Protein AF-A0A972IWR4-F1 (afdb_monomer_lite)

Foldseek 3Di:
DVVVVVVVVVVVVVVVVVVVVVVDPCVLLVQLVCLQVVLVVVLVVLVVVVVVCVVPVPVVVVVVCVVVDPDDPSVDDCVPDVVCVVQPPVNVVVVVVVVSVVSNVVSVVSNVSSVVSNVVVVVVVVVD

pLDDT: mean 87.99, std 7.75, range [53.75, 97.94]

Sequence (128 aa):
KGKILRDISLVSLIVMTLFLIGEDQHWKRSISGTLLYTSVINMLFLFILLLLVKINSDGCFTHFHAIFFDNDLWKLNPDADILVQMLPESFFYNTAARIAFYFAIFLTVLGLLGLSGLCFLNRTQNQT

Structure (mmCIF, N/CA/C/O backbone):
data_AF-A0A972IWR4-F1
#
_entry.id   AF-A0A972IWR4-F1
#
loop_
_atom_site.group_PDB
_atom_site.id
_atom_site.type_symbol
_atom_site.label_atom_id
_atom_site.label_alt_id
_atom_site.label_comp_id
_atom_site.label_asym_id
_atom_site.label_entity_id
_atom_site.label_seq_id
_atom_site.pdbx_PDB_ins_code
_atom_site.Cartn_x
_atom_site.Cartn_y
_atom_site.Cartn_z
_atom_site.occupancy
_atom_site.B_iso_or_equiv
_atom_site.auth_seq_id
_atom_site.auth_comp_id
_atom_site.auth_asym_id
_atom_site.auth_atom_id
_atom_site.pdbx_PDB_model_num
ATOM 1 N N . LYS A 1 1 ? -14.936 -30.268 -2.434 1.00 61.84 1 LYS A N 1
ATOM 2 C CA . LYS A 1 1 ? -14.161 -30.286 -1.165 1.00 61.84 1 LYS A CA 1
ATOM 3 C C . LYS A 1 1 ? -13.663 -28.892 -0.745 1.00 61.84 1 LYS A C 1
ATOM 5 O O . LYS A 1 1 ? -13.802 -28.575 0.423 1.00 61.84 1 LYS A O 1
ATOM 10 N N . GLY A 1 2 ? -13.208 -28.021 -1.661 1.00 77.81 2 GLY A N 1
ATOM 11 C CA . GLY A 1 2 ? -12.752 -26.658 -1.307 1.00 77.81 2 GLY A CA 1
ATOM 12 C C . GLY A 1 2 ? -13.806 -25.715 -0.697 1.00 77.81 2 GLY A C 1
ATOM 13 O O . GLY A 1 2 ? -13.480 -24.969 0.216 1.00 77.81 2 GLY A O 1
ATOM 14 N N . LYS A 1 3 ? -15.079 -25.783 -1.128 1.00 82.06 3 LYS A N 1
ATOM 15 C CA . LYS A 1 3 ? -16.157 -24.933 -0.573 1.00 82.06 3 LYS A CA 1
ATOM 16 C C . LYS A 1 3 ? -16.375 -25.163 0.929 1.00 82.06 3 LYS A C 1
ATOM 18 O O . LYS A 1 3 ? -16.426 -24.208 1.681 1.00 82.06 3 LYS A O 1
ATOM 23 N N . ILE A 1 4 ? -16.381 -26.424 1.363 1.00 87.88 4 ILE A N 1
ATOM 24 C CA . ILE A 1 4 ? -16.561 -26.800 2.774 1.00 87.88 4 ILE A CA 1
ATOM 25 C C . ILE A 1 4 ? -15.383 -26.303 3.626 1.00 87.88 4 ILE A C 1
ATOM 27 O O . ILE A 1 4 ? -15.596 -25.771 4.708 1.00 87.88 4 ILE A O 1
ATOM 31 N N . LEU A 1 5 ? -14.146 -26.421 3.124 1.00 86.31 5 LEU A N 1
ATOM 32 C CA . LEU A 1 5 ? -12.955 -25.946 3.837 1.00 86.31 5 LEU A CA 1
ATOM 33 C C . LEU A 1 5 ? -12.962 -24.417 4.004 1.00 86.31 5 LEU A C 1
ATOM 35 O O . LEU A 1 5 ? -12.669 -23.907 5.083 1.00 86.31 5 LEU A O 1
ATOM 39 N N . ARG A 1 6 ? -13.354 -23.695 2.945 1.00 86.12 6 ARG A N 1
ATOM 40 C CA . ARG A 1 6 ? -13.554 -22.242 2.981 1.00 86.12 6 ARG A CA 1
ATOM 41 C C . ARG A 1 6 ? -14.614 -21.868 4.011 1.00 86.12 6 ARG A C 1
ATOM 43 O O . ARG A 1 6 ? -14.360 -21.013 4.852 1.00 86.12 6 ARG A O 1
ATOM 50 N N . ASP A 1 7 ? -15.772 -22.513 3.966 1.00 89.88 7 ASP A N 1
ATOM 51 C CA . ASP A 1 7 ? -16.892 -22.150 4.829 1.00 89.88 7 ASP A CA 1
ATOM 52 C C . ASP A 1 7 ? -16.560 -22.414 6.316 1.00 89.88 7 ASP A C 1
ATOM 54 O O . ASP A 1 7 ? -16.829 -21.558 7.156 1.00 89.88 7 ASP A O 1
ATOM 58 N N . ILE A 1 8 ? -15.850 -23.506 6.643 1.00 92.81 8 ILE A N 1
ATOM 59 C CA . ILE A 1 8 ? -15.340 -23.773 8.006 1.00 92.81 8 ILE A CA 1
ATOM 60 C C . ILE A 1 8 ? -14.331 -22.703 8.448 1.00 92.81 8 ILE A C 1
ATOM 62 O O . ILE A 1 8 ? -14.410 -22.213 9.575 1.00 92.81 8 ILE A O 1
ATOM 66 N N . SER A 1 9 ? -13.402 -22.312 7.568 1.00 89.25 9 SER A N 1
ATOM 67 C CA . SER A 1 9 ? -12.409 -21.275 7.886 1.00 89.25 9 SER A CA 1
ATOM 68 C C . SER A 1 9 ? -13.058 -19.917 8.182 1.00 89.25 9 SER A C 1
ATOM 70 O O . SER A 1 9 ? -12.656 -19.236 9.123 1.00 89.25 9 SER A O 1
ATOM 72 N N . LEU A 1 10 ? -14.116 -19.559 7.444 1.00 92.31 10 LEU A N 1
ATOM 73 C CA . LEU A 1 10 ? -14.868 -18.322 7.657 1.00 92.31 10 LEU A CA 1
ATOM 74 C C . LEU A 1 10 ? -15.607 -18.342 8.995 1.00 92.31 10 LEU A C 1
ATOM 76 O O . LEU A 1 10 ? -15.523 -17.377 9.750 1.00 92.31 10 LEU A O 1
ATOM 80 N N . VAL A 1 11 ? -16.282 -19.450 9.317 1.00 93.75 11 VAL A N 1
ATOM 81 C CA . VAL A 1 11 ? -16.975 -19.608 10.605 1.00 93.75 11 VAL A CA 1
ATOM 82 C C . VAL A 1 11 ? -15.982 -19.524 11.763 1.00 93.75 11 VAL A C 1
ATOM 84 O O . VAL A 1 11 ? -16.214 -18.773 12.708 1.00 93.75 11 VAL A O 1
ATOM 87 N N . SER A 1 12 ? -14.846 -20.221 11.670 1.00 91.88 12 SER A N 1
ATOM 88 C CA . SER A 1 12 ? -13.798 -20.164 12.694 1.00 91.88 12 SER A CA 1
ATOM 89 C C . SER A 1 12 ? -13.262 -18.743 12.894 1.00 91.88 12 SER A C 1
ATOM 91 O O . SER A 1 12 ? -13.058 -18.324 14.032 1.00 91.88 12 SER A O 1
ATOM 93 N N . LEU A 1 13 ? -13.048 -17.988 11.812 1.00 91.00 13 LEU A N 1
ATOM 94 C CA . LEU A 1 13 ? -12.535 -16.618 11.879 1.00 91.00 13 LEU A CA 1
ATOM 95 C C . LEU A 1 13 ? -13.549 -15.661 12.521 1.00 91.00 13 LEU A C 1
ATOM 97 O O . LEU A 1 13 ? -13.173 -14.841 13.360 1.00 91.00 13 LEU A O 1
ATOM 101 N N . ILE A 1 14 ? -14.836 -15.799 12.187 1.00 92.56 14 ILE A N 1
ATOM 102 C CA . ILE A 1 14 ? -15.916 -15.002 12.787 1.00 92.56 14 ILE A CA 1
ATOM 103 C C . ILE A 1 14 ? -16.020 -15.281 14.289 1.00 92.56 14 ILE A C 1
ATOM 105 O O . ILE A 1 14 ? -16.063 -14.337 15.075 1.00 92.56 14 ILE A O 1
ATOM 109 N N . VAL A 1 15 ? -16.011 -16.555 14.698 1.00 93.50 15 VAL A N 1
ATOM 110 C CA . VAL A 1 15 ? -16.100 -16.944 16.116 1.00 93.50 15 VAL A CA 1
ATOM 111 C C . VAL A 1 15 ? -14.925 -16.381 16.915 1.00 93.50 15 VAL A C 1
ATOM 113 O O . VAL A 1 15 ? -15.142 -15.783 17.965 1.00 93.50 15 VAL A O 1
ATOM 116 N N . MET A 1 16 ? -13.698 -16.495 16.397 1.00 87.00 16 MET A N 1
ATOM 117 C CA . MET A 1 16 ? -12.508 -15.937 17.053 1.00 87.00 16 MET A CA 1
ATOM 118 C C . MET A 1 16 ? -12.573 -14.415 17.163 1.00 87.00 16 MET A C 1
ATOM 120 O O . MET A 1 16 ? -12.254 -13.854 18.208 1.00 87.00 16 MET A O 1
ATOM 124 N N . THR A 1 17 ? -13.042 -13.741 16.112 1.00 85.19 17 THR A N 1
ATOM 125 C CA . THR A 1 17 ? -13.197 -12.284 16.134 1.00 85.19 17 THR A CA 1
ATOM 126 C C . THR A 1 17 ? -14.216 -11.870 17.196 1.00 85.19 17 THR A C 1
ATOM 128 O O . THR A 1 17 ? -13.914 -11.012 18.014 1.00 85.19 17 THR A O 1
ATOM 131 N N . LEU A 1 18 ? -15.391 -12.507 17.248 1.00 88.56 18 LEU A N 1
ATOM 132 C CA . LEU A 1 18 ? -16.429 -12.209 18.245 1.00 88.56 18 LEU A CA 1
ATOM 133 C C . LEU A 1 18 ? -15.984 -12.504 19.684 1.00 88.56 18 LEU A C 1
ATOM 135 O O . LEU A 1 18 ? -16.346 -11.759 20.591 1.00 88.56 18 LEU A O 1
ATOM 139 N N . PHE A 1 19 ? -15.187 -13.554 19.892 1.00 90.56 19 PHE A N 1
ATOM 140 C CA . PHE A 1 19 ? -14.624 -13.875 21.203 1.00 90.56 19 PHE A CA 1
ATOM 141 C C . PHE A 1 19 ? -13.699 -12.757 21.710 1.00 90.56 19 PHE A C 1
ATOM 143 O O . PHE A 1 19 ? -13.904 -12.250 22.810 1.00 90.56 19 PHE A O 1
ATOM 150 N N . LEU A 1 20 ? -12.767 -12.286 20.870 1.00 84.94 20 LEU A N 1
ATOM 151 C CA . LEU A 1 20 ? -11.854 -11.183 21.211 1.00 84.94 20 LEU A CA 1
ATOM 152 C C . LEU A 1 20 ? -12.595 -9.867 21.504 1.00 84.94 20 LEU A C 1
ATOM 154 O O . LEU A 1 20 ? -12.173 -9.087 22.353 1.00 84.94 20 LEU A O 1
ATOM 158 N N . ILE A 1 21 ? -13.720 -9.635 20.823 1.00 84.56 21 ILE A N 1
ATOM 159 C CA . ILE A 1 21 ? -14.597 -8.476 21.048 1.00 84.56 21 ILE A CA 1
ATOM 160 C C . ILE A 1 21 ? -15.255 -8.523 22.425 1.00 84.56 21 ILE A C 1
ATOM 162 O O . ILE A 1 21 ? -15.418 -7.486 23.065 1.00 84.56 21 ILE A O 1
ATOM 166 N N . GLY A 1 22 ? -15.688 -9.714 22.842 1.00 81.12 22 GLY A N 1
ATOM 167 C CA . GLY A 1 22 ? -16.378 -9.918 24.112 1.00 81.12 22 GLY A CA 1
ATOM 168 C C . GLY A 1 22 ? -15.454 -9.826 25.324 1.00 81.12 22 GLY A C 1
ATOM 169 O O . GLY A 1 22 ? -15.915 -9.453 26.399 1.00 81.12 22 GLY A O 1
ATOM 170 N N . GLU A 1 23 ? -14.171 -10.148 25.154 1.00 80.06 23 GLU A N 1
ATOM 171 C CA . GLU A 1 23 ? -13.181 -10.150 26.235 1.00 80.06 23 GLU A CA 1
ATOM 172 C C . GLU A 1 23 ? -12.589 -8.755 26.506 1.00 80.06 23 GLU A C 1
ATOM 174 O O . GLU A 1 23 ? -12.320 -8.409 27.656 1.00 80.06 23 GLU A O 1
ATOM 179 N N . ASP A 1 24 ? -12.427 -7.919 25.475 1.00 76.12 24 ASP A N 1
ATOM 180 C CA . ASP A 1 24 ? -11.732 -6.636 25.603 1.00 76.12 24 ASP A CA 1
ATOM 181 C C . ASP A 1 24 ? -12.694 -5.435 25.714 1.00 76.12 24 ASP A C 1
ATOM 183 O O . ASP A 1 24 ? -13.245 -4.917 24.737 1.00 76.12 24 ASP A O 1
ATOM 187 N N . GLN A 1 25 ? -12.838 -4.917 26.937 1.00 74.69 25 GLN A N 1
ATOM 188 C CA . GLN A 1 25 ? -13.647 -3.732 27.250 1.00 74.69 25 GLN A CA 1
ATOM 189 C C . GLN A 1 25 ? -13.147 -2.450 26.549 1.00 74.69 25 GLN A C 1
ATOM 191 O O . GLN A 1 25 ? -13.915 -1.497 26.364 1.00 74.69 25 GLN A O 1
ATOM 196 N N . HIS A 1 26 ? -11.884 -2.416 26.107 1.00 79.56 26 HIS A N 1
ATOM 197 C CA . HIS A 1 26 ? -11.279 -1.289 25.394 1.00 79.56 26 HIS A CA 1
ATOM 198 C C . HIS A 1 26 ? -11.026 -1.572 23.905 1.00 79.56 26 HIS A C 1
ATOM 200 O O . HIS A 1 26 ? -10.370 -0.764 23.234 1.00 79.56 26 HIS A O 1
ATOM 206 N N . TRP A 1 27 ? -11.623 -2.632 23.349 1.00 80.56 27 TRP A N 1
ATOM 207 C CA . TRP A 1 27 ? -11.441 -3.056 21.956 1.00 80.56 27 TRP A CA 1
ATOM 208 C C . TRP A 1 27 ? -11.612 -1.921 20.931 1.00 80.56 27 TRP A C 1
ATOM 210 O O . TRP A 1 27 ? -10.813 -1.772 20.004 1.00 80.56 27 TRP A O 1
ATOM 220 N N . LYS A 1 28 ? -12.595 -1.031 21.139 1.00 83.44 28 LYS A N 1
ATOM 221 C CA . LYS A 1 28 ? -12.837 0.136 20.265 1.00 83.44 28 LYS A CA 1
ATOM 222 C C . LYS A 1 28 ? -11.644 1.100 20.220 1.00 83.44 28 LYS A C 1
ATOM 224 O O . LYS A 1 28 ? -11.342 1.658 19.163 1.00 83.44 28 LYS A O 1
ATOM 229 N N . ARG A 1 29 ? -10.967 1.302 21.358 1.00 85.50 29 ARG A N 1
ATOM 230 C CA . ARG A 1 29 ? -9.785 2.173 21.468 1.00 85.50 29 ARG A CA 1
ATOM 231 C C . ARG A 1 29 ? -8.578 1.512 20.818 1.00 85.50 29 ARG A C 1
ATOM 233 O O . ARG A 1 29 ? -7.866 2.185 20.078 1.00 85.50 29 ARG A O 1
ATOM 240 N N . SER A 1 30 ? -8.406 0.211 21.050 1.00 85.88 30 SER A N 1
ATOM 241 C CA . SER A 1 30 ? -7.348 -0.593 20.434 1.00 85.88 30 SER A CA 1
ATOM 242 C C . SER A 1 30 ? -7.444 -0.549 18.905 1.00 85.88 30 SER A C 1
ATOM 244 O O . SER A 1 30 ? -6.515 -0.077 18.254 1.00 85.88 30 SER A O 1
ATOM 246 N N . ILE A 1 31 ? -8.615 -0.861 18.329 1.00 86.69 31 ILE A N 1
ATOM 247 C CA . ILE A 1 31 ? -8.840 -0.794 16.873 1.00 86.69 31 ILE A CA 1
ATOM 248 C C . ILE A 1 31 ? -8.595 0.605 16.315 1.00 86.69 31 ILE A C 1
ATOM 250 O O . ILE A 1 31 ? -7.917 0.746 15.299 1.00 86.69 31 ILE A O 1
ATOM 254 N N . SER A 1 32 ? -9.138 1.645 16.954 1.00 89.19 32 SER A N 1
ATOM 255 C CA . SER A 1 32 ? -8.979 3.019 16.458 1.00 89.19 32 SER A CA 1
ATOM 256 C C . SER A 1 32 ? -7.502 3.444 16.460 1.00 89.19 32 SER A C 1
ATOM 258 O O . SER A 1 32 ? -7.042 4.099 15.524 1.00 89.19 32 SER A O 1
ATOM 260 N N . GLY A 1 33 ? -6.740 3.006 17.471 1.00 88.94 33 GLY A N 1
ATOM 261 C CA . GLY A 1 33 ? -5.289 3.173 17.552 1.00 88.94 33 GLY A CA 1
ATOM 262 C C . GLY A 1 33 ? -4.538 2.413 16.463 1.00 88.94 33 GLY A C 1
ATOM 263 O O . GLY A 1 33 ? -3.714 3.006 15.769 1.00 88.94 33 GLY A O 1
ATOM 264 N N . THR A 1 34 ? -4.849 1.131 16.260 1.00 91.94 34 THR A N 1
ATOM 265 C CA . THR A 1 34 ? -4.223 0.307 15.218 1.00 91.94 34 THR A CA 1
ATOM 266 C C . THR A 1 34 ? -4.512 0.848 13.821 1.00 91.94 34 THR A C 1
ATOM 268 O O . THR A 1 34 ? -3.599 0.915 13.000 1.00 91.94 34 THR A O 1
ATOM 271 N N . LEU A 1 35 ? -5.743 1.287 13.541 1.00 92.69 35 LEU A N 1
ATOM 272 C CA . LEU A 1 35 ? -6.113 1.897 12.258 1.00 92.69 35 LEU A CA 1
ATOM 273 C C . LEU A 1 35 ? -5.304 3.165 11.974 1.00 92.69 35 LEU A C 1
ATOM 275 O O . LEU A 1 35 ? -4.787 3.332 10.871 1.00 92.69 35 LEU A O 1
ATOM 279 N N . LEU A 1 36 ? -5.145 4.035 12.973 1.00 94.06 36 LEU A N 1
ATOM 280 C CA . LEU A 1 36 ? -4.344 5.247 12.825 1.00 94.06 36 LEU A CA 1
ATOM 281 C C . LEU A 1 36 ? -2.855 4.921 12.644 1.00 94.06 36 LEU A C 1
ATOM 283 O O . LEU A 1 36 ? -2.221 5.430 11.723 1.00 94.06 36 LEU A O 1
ATOM 287 N N . TYR A 1 37 ? -2.308 4.040 13.483 1.00 93.75 37 TYR A N 1
ATOM 288 C CA . TYR A 1 37 ? -0.902 3.637 13.430 1.00 93.75 37 TYR A CA 1
ATOM 289 C C . TYR A 1 37 ? -0.536 3.001 12.084 1.00 93.75 37 TYR A C 1
ATOM 291 O O . TYR A 1 37 ? 0.428 3.409 11.434 1.00 93.75 37 TYR A O 1
ATOM 299 N N . THR A 1 38 ? -1.344 2.040 11.631 1.00 94.44 38 THR A N 1
ATOM 300 C CA . THR A 1 38 ? -1.134 1.363 10.346 1.00 94.44 38 THR A CA 1
ATOM 301 C C . THR A 1 38 ? -1.295 2.322 9.170 1.00 94.44 38 THR A C 1
ATOM 303 O O . THR A 1 38 ? -0.475 2.272 8.254 1.00 94.44 38 THR A O 1
ATOM 306 N N . SER A 1 39 ? -2.273 3.235 9.199 1.00 95.56 39 SER A N 1
ATOM 307 C CA . SER A 1 39 ? -2.439 4.268 8.167 1.00 95.56 39 SER A CA 1
ATOM 308 C C . SER A 1 39 ? -1.204 5.171 8.057 1.00 95.56 39 SER A C 1
ATOM 310 O O . SER A 1 39 ? -0.666 5.339 6.961 1.00 95.56 39 SER A O 1
ATOM 312 N N . VAL A 1 40 ? -0.693 5.686 9.182 1.00 96.44 40 VAL A N 1
ATOM 313 C CA . VAL A 1 40 ? 0.478 6.583 9.205 1.00 96.44 40 VAL A CA 1
ATOM 314 C C . VAL A 1 40 ? 1.733 5.882 8.687 1.00 96.44 40 VAL A C 1
ATOM 316 O O . VAL A 1 40 ? 2.445 6.440 7.852 1.00 96.44 40 VAL A O 1
ATOM 319 N N . ILE A 1 41 ? 1.996 4.650 9.132 1.00 97.56 41 ILE A N 1
ATOM 320 C CA . ILE A 1 41 ? 3.167 3.888 8.675 1.00 97.56 41 ILE A CA 1
ATOM 321 C C . ILE A 1 41 ? 3.088 3.585 7.183 1.00 97.56 41 ILE A C 1
ATOM 323 O O . ILE A 1 41 ? 4.074 3.771 6.472 1.00 97.56 41 ILE A O 1
ATOM 327 N N . ASN A 1 42 ? 1.925 3.157 6.688 1.00 96.75 42 ASN A N 1
ATOM 328 C CA . ASN A 1 42 ? 1.760 2.880 5.263 1.00 96.75 42 ASN A CA 1
ATOM 329 C C . ASN A 1 42 ? 1.852 4.157 4.419 1.00 96.75 42 ASN A C 1
ATOM 331 O O . ASN A 1 42 ? 2.383 4.111 3.313 1.00 96.75 42 ASN A O 1
ATOM 335 N N . MET A 1 43 ? 1.406 5.303 4.942 1.00 96.75 43 MET A N 1
ATOM 336 C CA . MET A 1 43 ? 1.561 6.592 4.267 1.00 96.75 43 MET A CA 1
ATOM 337 C C . MET A 1 43 ? 3.038 6.990 4.159 1.00 96.75 43 MET A C 1
ATOM 339 O O . MET A 1 43 ? 3.491 7.416 3.097 1.00 96.75 43 MET A O 1
ATOM 343 N N . LEU A 1 44 ? 3.805 6.804 5.238 1.00 97.31 44 LEU A N 1
ATOM 344 C CA . LEU A 1 44 ? 5.248 7.034 5.235 1.00 97.31 44 LEU A CA 1
ATOM 345 C C . LEU A 1 44 ? 5.956 6.102 4.244 1.00 97.31 44 LEU A C 1
ATOM 347 O O . LEU A 1 44 ? 6.786 6.554 3.457 1.00 97.31 44 LEU A O 1
ATOM 351 N N . PHE A 1 45 ? 5.599 4.817 4.247 1.00 96.38 45 PHE A N 1
ATOM 352 C CA . PHE A 1 45 ? 6.139 3.837 3.310 1.00 96.38 45 PHE A CA 1
ATOM 353 C C . PHE A 1 45 ? 5.838 4.210 1.852 1.00 96.38 45 PHE A C 1
ATOM 355 O O . PHE A 1 45 ? 6.746 4.219 1.023 1.00 96.38 45 PHE A O 1
ATOM 362 N N . LEU A 1 46 ? 4.594 4.599 1.550 1.00 96.31 46 LEU A N 1
ATOM 363 C CA . LEU A 1 46 ? 4.196 5.068 0.222 1.00 96.31 46 LEU A CA 1
ATOM 364 C C . LEU A 1 46 ? 5.016 6.289 -0.210 1.00 96.31 46 LEU A C 1
ATOM 366 O O . LEU A 1 46 ? 5.486 6.341 -1.344 1.00 96.31 46 LEU A O 1
ATOM 370 N N . PHE A 1 47 ? 5.219 7.255 0.688 1.00 95.94 47 PHE A N 1
ATOM 371 C CA . PHE A 1 47 ? 6.009 8.450 0.400 1.00 95.94 47 PHE A CA 1
ATOM 372 C C . PHE A 1 47 ? 7.469 8.115 0.067 1.00 95.94 47 PHE A C 1
ATOM 374 O O . PHE A 1 47 ? 8.005 8.612 -0.925 1.00 95.94 47 PHE A O 1
ATOM 381 N N . ILE A 1 48 ? 8.095 7.232 0.852 1.00 95.75 48 ILE A N 1
ATOM 382 C CA . ILE A 1 48 ? 9.458 6.748 0.596 1.00 95.75 48 ILE A CA 1
ATOM 383 C C . ILE A 1 48 ? 9.523 6.046 -0.765 1.00 95.75 48 ILE A C 1
ATOM 385 O O . ILE A 1 48 ? 10.417 6.332 -1.560 1.00 95.75 48 ILE A O 1
ATOM 389 N N . LEU A 1 49 ? 8.557 5.176 -1.066 1.00 92.81 49 LEU A N 1
ATOM 390 C CA . LEU A 1 49 ? 8.513 4.433 -2.323 1.00 92.81 49 LEU A CA 1
ATOM 391 C C . LEU A 1 49 ? 8.371 5.365 -3.535 1.00 92.81 49 LEU A C 1
ATOM 393 O O . LEU A 1 49 ? 9.103 5.215 -4.512 1.00 92.81 49 LEU A O 1
ATOM 397 N N . LEU A 1 50 ? 7.500 6.375 -3.456 1.00 93.56 50 LEU A N 1
ATOM 398 C CA . LEU A 1 50 ? 7.356 7.390 -4.506 1.00 93.56 50 LEU A CA 1
ATOM 399 C C . LEU A 1 50 ? 8.644 8.194 -4.716 1.00 93.56 50 LEU A C 1
ATOM 401 O O . LEU A 1 50 ? 8.997 8.506 -5.854 1.00 93.56 50 LEU A O 1
ATOM 405 N N . LEU A 1 51 ? 9.360 8.515 -3.636 1.00 94.38 51 LEU A N 1
ATOM 406 C CA . LEU A 1 51 ? 10.639 9.218 -3.705 1.00 94.38 51 LEU A CA 1
ATOM 407 C C . LEU A 1 51 ? 11.709 8.354 -4.390 1.00 94.38 51 LEU A C 1
ATOM 409 O O . LEU A 1 51 ? 12.406 8.850 -5.274 1.00 94.38 51 LEU A O 1
ATOM 413 N N . LEU A 1 52 ? 11.799 7.066 -4.043 1.00 92.56 52 LEU A N 1
ATOM 414 C CA . LEU A 1 52 ? 12.722 6.115 -4.674 1.00 92.56 52 LEU A CA 1
ATOM 415 C C . LEU A 1 52 ? 12.455 5.970 -6.176 1.00 92.56 52 LEU A C 1
ATOM 417 O O . LEU A 1 52 ? 13.382 6.098 -6.975 1.00 92.56 52 LEU A O 1
ATOM 421 N N . VAL A 1 53 ? 11.190 5.778 -6.560 1.00 90.94 53 VAL A N 1
ATOM 422 C CA . VAL A 1 53 ? 10.790 5.671 -7.971 1.00 90.94 53 VAL A CA 1
ATOM 423 C C . VAL A 1 53 ? 11.118 6.961 -8.722 1.00 90.94 53 VAL A C 1
ATOM 425 O O . VAL A 1 53 ? 11.639 6.905 -9.832 1.00 90.94 53 VAL A O 1
ATOM 428 N N . LYS A 1 54 ? 10.894 8.131 -8.110 1.00 90.62 54 LYS A N 1
ATOM 429 C CA . LYS A 1 54 ? 11.234 9.424 -8.721 1.00 90.62 54 LYS A CA 1
ATOM 430 C C . LYS A 1 54 ? 12.742 9.598 -8.955 1.00 90.62 54 LYS A C 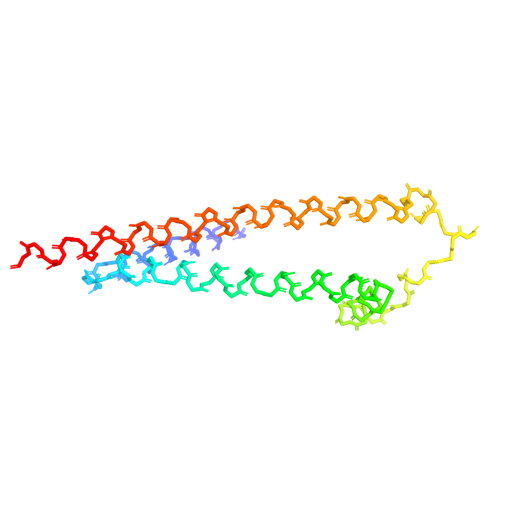1
ATOM 432 O O . LYS A 1 54 ? 13.116 10.238 -9.931 1.00 90.62 54 LYS A O 1
ATOM 437 N N . ILE A 1 55 ? 13.592 9.083 -8.063 1.00 93.00 55 ILE A N 1
ATOM 438 C CA . ILE A 1 55 ? 15.056 9.160 -8.214 1.00 93.00 55 ILE A CA 1
ATOM 439 C C . ILE A 1 55 ? 15.545 8.182 -9.282 1.00 93.00 55 ILE A C 1
ATOM 441 O O . ILE A 1 55 ? 16.334 8.567 -10.141 1.00 93.00 55 ILE A O 1
ATOM 445 N N . ASN A 1 56 ? 15.121 6.920 -9.202 1.00 90.88 56 ASN A N 1
ATOM 446 C CA . ASN A 1 56 ? 15.564 5.873 -10.114 1.00 90.88 56 ASN A CA 1
ATOM 447 C C . ASN A 1 56 ? 14.447 4.846 -10.340 1.00 90.88 56 ASN A C 1
ATOM 449 O O . ASN A 1 56 ? 14.337 3.843 -9.626 1.00 90.88 56 ASN A O 1
ATOM 453 N N . SER A 1 57 ? 13.623 5.113 -11.353 1.00 85.31 57 SER A N 1
ATOM 454 C CA . SER A 1 57 ? 12.534 4.223 -11.759 1.00 85.31 57 SER A CA 1
ATOM 455 C C . SER A 1 57 ? 13.064 2.879 -12.276 1.00 85.31 57 SER A C 1
ATOM 457 O O . SER A 1 57 ? 12.569 1.838 -11.845 1.00 85.31 57 SER A O 1
ATOM 459 N N . ASP A 1 58 ? 14.123 2.884 -13.092 1.00 86.56 58 ASP A N 1
ATOM 460 C CA . ASP A 1 58 ? 14.704 1.671 -13.694 1.00 86.56 58 ASP A CA 1
ATOM 461 C C . ASP A 1 58 ? 15.315 0.729 -12.650 1.00 86.56 58 ASP A C 1
ATOM 463 O O . ASP A 1 58 ? 15.143 -0.493 -12.701 1.00 86.56 58 ASP A O 1
ATOM 467 N N . GLY A 1 59 ? 16.001 1.298 -11.654 1.00 88.44 59 GLY A N 1
ATOM 468 C CA . GLY A 1 59 ? 16.563 0.545 -10.535 1.00 88.44 59 GLY A CA 1
ATOM 469 C C . GLY A 1 59 ? 15.474 -0.090 -9.671 1.00 88.44 59 GLY A C 1
ATOM 470 O O . GLY A 1 59 ? 15.558 -1.275 -9.348 1.00 88.44 59 GLY A O 1
ATOM 471 N N . CYS A 1 60 ? 14.417 0.664 -9.343 1.00 88.62 60 CYS A N 1
ATOM 472 C CA . CYS A 1 60 ? 13.273 0.127 -8.600 1.00 88.62 60 CYS A CA 1
ATOM 473 C C . CYS A 1 60 ? 12.572 -0.997 -9.375 1.00 88.62 60 CYS A C 1
ATOM 475 O O . CYS A 1 60 ? 12.244 -2.029 -8.788 1.00 88.62 60 CYS A O 1
ATOM 477 N N . PHE A 1 61 ? 12.388 -0.827 -10.687 1.00 86.38 61 PHE A N 1
ATOM 478 C CA . PHE A 1 61 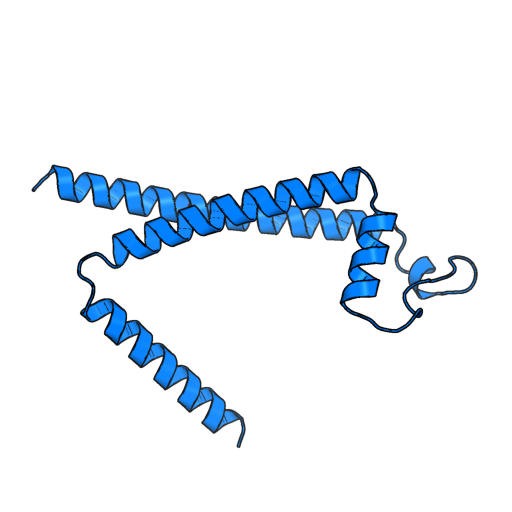? 11.807 -1.843 -11.564 1.00 86.38 61 PHE A CA 1
ATOM 479 C C . PHE A 1 61 ? 12.662 -3.116 -11.606 1.00 86.38 61 PHE A C 1
ATOM 481 O O . PHE A 1 61 ? 12.138 -4.219 -11.443 1.00 86.38 61 PHE A O 1
ATOM 488 N N . THR A 1 62 ? 13.980 -2.967 -11.746 1.00 89.50 62 THR A N 1
ATOM 489 C CA . THR A 1 62 ? 14.933 -4.084 -11.792 1.00 89.50 62 THR A CA 1
ATOM 490 C C . THR A 1 62 ? 14.971 -4.859 -10.476 1.00 89.50 62 THR A C 1
ATOM 492 O O . THR A 1 62 ? 14.848 -6.082 -10.475 1.00 89.50 62 THR A O 1
ATOM 495 N N . HIS A 1 63 ? 15.106 -4.166 -9.341 1.00 91.00 63 HIS A N 1
ATOM 496 C CA . HIS A 1 63 ? 15.152 -4.820 -8.032 1.00 91.00 63 HIS A CA 1
ATOM 497 C C . HIS A 1 63 ? 13.835 -5.507 -7.681 1.00 91.00 63 HIS A C 1
ATOM 499 O O . HIS A 1 63 ? 13.861 -6.603 -7.129 1.00 91.00 63 HIS A O 1
ATOM 505 N N . PHE A 1 64 ? 12.694 -4.908 -8.035 1.00 89.12 64 PHE A N 1
ATOM 506 C CA . PHE A 1 64 ? 11.399 -5.560 -7.881 1.00 89.12 64 PHE A CA 1
ATOM 507 C C . PHE A 1 64 ? 11.375 -6.897 -8.631 1.00 89.12 64 PHE A C 1
ATOM 509 O O . PHE A 1 64 ? 11.107 -7.933 -8.025 1.00 89.12 64 PHE A O 1
ATOM 516 N N . HIS A 1 65 ? 11.733 -6.907 -9.917 1.00 90.00 65 HIS A N 1
ATOM 517 C CA . HIS A 1 65 ? 11.703 -8.142 -10.697 1.00 90.00 65 HIS A CA 1
ATOM 518 C C . HIS A 1 65 ? 12.701 -9.184 -10.191 1.00 90.00 65 HIS A C 1
ATOM 520 O O . HIS A 1 65 ? 12.344 -10.352 -10.105 1.00 90.00 65 HIS A O 1
ATOM 526 N N . ALA A 1 66 ? 13.894 -8.768 -9.766 1.00 91.50 66 ALA A N 1
ATOM 527 C CA . ALA A 1 66 ? 14.898 -9.677 -9.217 1.00 91.50 66 ALA A CA 1
ATOM 528 C C . ALA A 1 66 ? 14.490 -10.328 -7.880 1.00 91.50 66 ALA A C 1
ATOM 530 O O . ALA A 1 66 ? 14.988 -11.398 -7.552 1.00 91.50 66 ALA A O 1
ATOM 531 N N . ILE A 1 67 ? 13.610 -9.697 -7.092 1.00 93.44 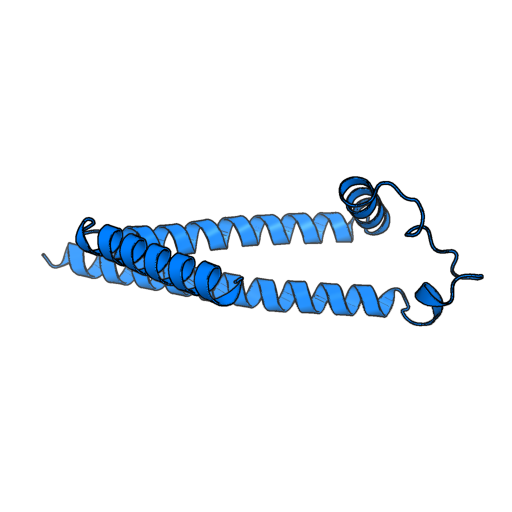67 ILE A N 1
ATOM 532 C CA . ILE A 1 67 ? 13.104 -10.268 -5.830 1.00 93.44 67 ILE A CA 1
ATOM 533 C C . ILE A 1 67 ? 11.993 -11.296 -6.087 1.00 93.44 67 ILE A C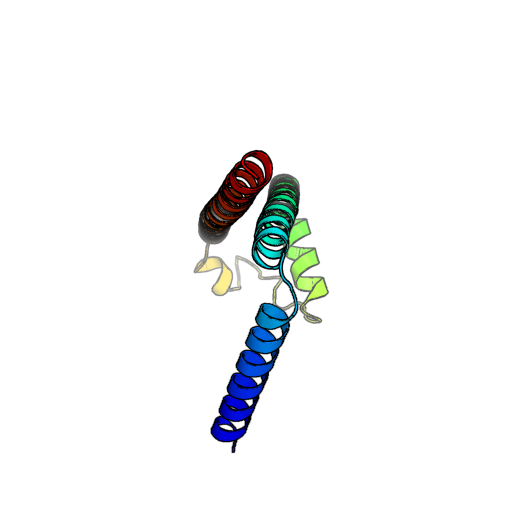 1
ATOM 535 O O . ILE A 1 67 ? 11.885 -12.278 -5.354 1.00 93.44 67 ILE A O 1
ATOM 539 N N . PHE A 1 68 ? 11.142 -11.059 -7.089 1.00 90.56 68 PHE A N 1
ATOM 540 C CA . PHE A 1 68 ? 9.949 -11.877 -7.340 1.00 90.56 68 PHE A CA 1
ATOM 541 C C . PHE A 1 68 ? 10.125 -12.928 -8.444 1.00 90.56 68 PHE A C 1
ATOM 543 O O . PHE A 1 68 ? 9.317 -13.856 -8.520 1.00 90.56 68 PHE A O 1
ATOM 550 N N . PHE A 1 69 ? 11.143 -12.796 -9.297 1.00 90.94 69 PHE A N 1
ATOM 551 C CA . PHE A 1 69 ? 11.341 -13.650 -10.465 1.00 90.94 69 PHE A CA 1
ATOM 552 C C . PHE A 1 69 ? 12.812 -14.042 -10.650 1.00 90.94 69 PHE A C 1
ATOM 554 O O . PHE A 1 69 ? 13.688 -13.189 -10.747 1.00 90.94 69 PHE A O 1
ATOM 561 N N . ASP A 1 70 ? 13.055 -15.340 -10.835 1.00 91.00 70 ASP A N 1
ATOM 562 C CA . ASP A 1 70 ? 14.387 -15.905 -11.120 1.00 91.00 70 ASP A CA 1
ATOM 563 C C . ASP A 1 70 ? 14.703 -15.990 -12.631 1.00 91.00 70 ASP A C 1
ATOM 565 O O . ASP A 1 70 ? 15.534 -16.788 -13.061 1.00 91.00 70 ASP A O 1
ATOM 569 N N . ASN A 1 71 ? 14.002 -15.228 -13.476 1.00 89.56 71 ASN A N 1
ATOM 570 C CA . ASN A 1 71 ? 14.186 -15.246 -14.932 1.00 89.56 71 ASN A CA 1
ATOM 571 C C . ASN A 1 71 ? 14.389 -13.834 -15.492 1.00 89.56 71 ASN A C 1
ATOM 573 O O . ASN A 1 71 ? 14.043 -12.855 -14.842 1.00 89.56 71 ASN A O 1
ATOM 577 N N . ASP A 1 72 ? 14.905 -13.746 -16.718 1.00 87.06 72 ASP A N 1
ATOM 578 C CA . ASP A 1 72 ? 15.217 -12.485 -17.403 1.00 87.06 72 ASP A CA 1
ATOM 579 C C . ASP A 1 72 ? 14.111 -11.996 -18.363 1.00 87.06 72 ASP A C 1
ATOM 581 O O . ASP A 1 72 ? 14.323 -11.030 -19.091 1.00 87.06 72 ASP A O 1
ATOM 585 N N . LEU A 1 73 ? 12.918 -12.612 -18.376 1.00 84.62 73 LEU A N 1
ATOM 586 C CA . LEU A 1 73 ? 11.847 -12.286 -19.342 1.00 84.62 73 LEU A CA 1
ATOM 587 C C . LEU A 1 73 ? 11.291 -10.859 -19.198 1.00 84.62 73 LEU A C 1
ATOM 589 O O . LEU A 1 73 ? 10.592 -10.376 -20.081 1.00 84.62 73 LEU A O 1
ATOM 593 N N . TRP A 1 74 ? 11.574 -10.186 -18.086 1.00 83.94 74 TRP A N 1
ATOM 594 C CA . TRP A 1 74 ? 11.180 -8.799 -17.836 1.00 83.94 74 TRP A CA 1
ATOM 595 C C . TRP A 1 74 ? 12.122 -7.773 -18.491 1.00 83.94 74 TRP A C 1
ATOM 597 O O . TRP A 1 74 ? 11.767 -6.596 -18.572 1.00 83.94 74 TRP A O 1
ATOM 607 N N . LYS A 1 75 ? 13.301 -8.189 -18.981 1.00 83.56 75 LYS A N 1
ATOM 608 C CA . LYS A 1 75 ? 14.237 -7.342 -19.743 1.00 83.56 75 LYS A CA 1
ATOM 609 C C . LYS A 1 75 ? 13.821 -7.304 -21.210 1.00 83.56 75 LYS A C 1
ATOM 611 O O . LYS A 1 75 ? 14.404 -7.980 -22.053 1.00 83.56 75 LYS A O 1
ATOM 616 N N . LEU A 1 76 ? 12.779 -6.535 -21.489 1.00 81.38 76 LEU A N 1
ATOM 617 C CA . LEU A 1 76 ? 12.189 -6.459 -22.819 1.00 81.38 76 LEU A CA 1
ATOM 618 C C . LEU A 1 76 ? 12.949 -5.467 -23.710 1.00 81.38 76 LEU A C 1
ATOM 620 O O . LEU A 1 76 ? 13.278 -4.359 -23.283 1.00 81.38 76 LEU A O 1
ATOM 624 N N . ASN A 1 77 ? 13.207 -5.857 -24.956 1.00 79.19 77 ASN A N 1
ATOM 625 C CA . ASN A 1 77 ? 13.785 -4.998 -25.980 1.00 79.19 77 ASN A CA 1
ATOM 626 C C . ASN A 1 77 ? 12.664 -4.223 -26.702 1.00 79.19 77 ASN A C 1
ATOM 628 O O . ASN A 1 77 ? 11.831 -4.853 -27.356 1.00 79.19 77 ASN A O 1
ATOM 632 N N . PRO A 1 78 ? 12.644 -2.878 -26.659 1.00 75.25 78 PRO A N 1
ATOM 633 C CA . PRO A 1 78 ? 11.596 -2.080 -27.299 1.00 75.25 78 PRO A CA 1
ATOM 634 C C . PRO A 1 78 ? 11.472 -2.304 -28.816 1.00 75.25 78 PRO A C 1
ATOM 636 O O . PRO A 1 78 ? 10.374 -2.157 -29.353 1.00 75.25 78 PRO A O 1
ATOM 639 N N . ASP A 1 79 ? 12.545 -2.709 -29.504 1.00 79.56 79 ASP A N 1
ATOM 640 C CA . ASP A 1 79 ? 12.542 -2.918 -30.960 1.00 79.56 79 ASP A CA 1
ATOM 641 C C . ASP A 1 79 ? 12.007 -4.299 -31.377 1.00 79.56 79 ASP A C 1
ATOM 643 O O . ASP A 1 79 ? 11.512 -4.465 -32.492 1.00 79.56 79 ASP A O 1
ATOM 647 N N . ALA A 1 80 ? 12.089 -5.293 -30.490 1.00 76.44 80 ALA A N 1
ATOM 648 C CA . ALA A 1 80 ? 11.737 -6.683 -30.791 1.00 76.44 80 ALA A CA 1
ATOM 649 C C . ALA A 1 80 ? 10.478 -7.163 -30.052 1.00 76.44 80 ALA A C 1
ATOM 651 O O . ALA A 1 80 ? 9.732 -7.991 -30.579 1.00 76.44 80 ALA A O 1
ATOM 652 N N . ASP A 1 81 ? 10.216 -6.630 -28.857 1.00 80.62 81 ASP A N 1
ATOM 653 C CA . ASP A 1 81 ? 9.193 -7.153 -27.962 1.00 80.62 81 ASP A CA 1
ATOM 654 C C . ASP A 1 81 ? 7.904 -6.328 -28.019 1.00 80.62 81 ASP A C 1
ATOM 656 O O . ASP A 1 81 ? 7.804 -5.198 -27.532 1.00 80.62 81 ASP A O 1
ATOM 660 N N . ILE A 1 82 ? 6.857 -6.958 -28.557 1.00 78.44 82 ILE A N 1
ATOM 661 C CA . ILE A 1 82 ? 5.524 -6.368 -28.768 1.00 78.44 82 ILE A CA 1
ATOM 662 C C . ILE A 1 82 ? 4.894 -5.870 -27.450 1.00 78.44 82 ILE A C 1
ATOM 664 O O . ILE A 1 82 ? 4.100 -4.930 -27.446 1.00 78.44 82 ILE A O 1
ATOM 668 N N . LEU A 1 83 ? 5.267 -6.464 -26.312 1.00 77.94 83 LEU A N 1
ATOM 669 C CA . LEU A 1 83 ? 4.742 -6.114 -24.989 1.00 77.94 83 LEU A CA 1
ATOM 670 C C . LEU A 1 83 ? 5.028 -4.649 -24.606 1.00 77.94 83 LEU A C 1
ATOM 672 O O . LEU A 1 83 ? 4.118 -3.964 -24.140 1.00 77.94 83 LEU A O 1
ATOM 676 N N . VAL A 1 84 ? 6.245 -4.150 -24.856 1.00 76.12 84 VAL A N 1
ATOM 677 C CA . VAL A 1 84 ? 6.626 -2.749 -24.569 1.00 76.12 84 VAL A CA 1
ATOM 678 C C . VAL A 1 84 ? 6.055 -1.791 -25.615 1.00 76.12 84 VAL A C 1
ATOM 680 O O . VAL A 1 84 ? 5.707 -0.657 -25.296 1.00 76.12 84 VAL A O 1
ATOM 683 N N . GLN A 1 85 ? 5.887 -2.250 -26.856 1.00 79.19 85 GLN A N 1
ATOM 684 C CA . GLN A 1 85 ? 5.309 -1.436 -27.929 1.00 79.19 85 GLN A CA 1
ATOM 685 C C . GLN A 1 85 ? 3.810 -1.168 -27.713 1.00 79.19 85 GLN A C 1
ATOM 687 O O . GLN A 1 85 ? 3.322 -0.082 -28.023 1.00 79.19 85 GLN A O 1
ATOM 692 N N . MET A 1 86 ? 3.073 -2.136 -27.157 1.00 81.62 86 MET A N 1
ATOM 693 C CA . MET A 1 86 ? 1.643 -1.984 -26.849 1.00 81.62 86 MET A CA 1
ATOM 694 C C . MET A 1 86 ? 1.379 -1.202 -25.554 1.00 81.62 86 MET A C 1
ATOM 696 O O . MET A 1 86 ? 0.331 -0.568 -25.427 1.00 81.62 86 MET A O 1
ATOM 700 N N . LEU A 1 87 ? 2.303 -1.248 -24.591 1.00 81.00 87 LEU A N 1
ATOM 701 C CA . LEU A 1 87 ? 2.209 -0.562 -23.301 1.00 81.00 87 LEU A CA 1
ATOM 702 C C . LEU A 1 87 ? 3.404 0.389 -23.153 1.00 81.00 87 LEU A C 1
ATOM 704 O O . LEU A 1 87 ? 4.406 0.017 -22.543 1.00 81.00 87 LEU A O 1
ATOM 708 N N . PRO A 1 88 ? 3.322 1.613 -23.708 1.00 80.31 88 PRO A N 1
ATOM 709 C CA . PRO A 1 88 ? 4.415 2.567 -23.606 1.00 80.31 88 PRO A CA 1
ATOM 710 C C . PRO A 1 88 ? 4.667 2.944 -22.144 1.00 80.31 88 PRO A C 1
ATOM 712 O O . PRO A 1 88 ? 3.762 2.927 -21.309 1.00 80.31 88 PRO A O 1
ATOM 715 N N . GLU A 1 89 ? 5.888 3.367 -21.837 1.00 80.88 89 GLU A N 1
ATOM 716 C CA . GLU A 1 89 ? 6.323 3.743 -20.485 1.00 80.88 89 GLU A CA 1
ATOM 717 C C . GLU A 1 89 ? 5.367 4.732 -19.785 1.00 80.88 89 GLU A C 1
ATOM 719 O O . GLU A 1 89 ? 5.020 4.578 -18.611 1.00 80.88 89 GLU A O 1
ATOM 724 N N . SER A 1 90 ? 4.842 5.706 -20.534 1.00 85.38 90 SER A N 1
ATOM 725 C CA . SER A 1 90 ? 3.882 6.691 -20.026 1.00 85.38 90 SER A CA 1
ATOM 726 C C . SER A 1 90 ? 2.580 6.060 -19.517 1.00 85.38 90 SER A C 1
ATOM 728 O O . SER A 1 90 ? 1.974 6.569 -18.570 1.00 85.38 90 SER A O 1
ATOM 730 N N . PHE A 1 91 ? 2.146 4.935 -20.092 1.00 87.00 91 PHE A N 1
ATOM 731 C CA . PHE A 1 91 ? 0.996 4.182 -19.601 1.00 87.00 91 PHE A CA 1
ATOM 732 C C . PHE A 1 91 ? 1.280 3.574 -18.222 1.00 87.00 91 PHE A C 1
ATOM 734 O O . PHE A 1 91 ? 0.433 3.671 -17.327 1.00 87.00 91 PHE A O 1
ATOM 741 N N . PHE A 1 92 ? 2.467 2.991 -18.024 1.00 83.25 92 PHE A N 1
ATOM 742 C CA . PHE A 1 92 ? 2.869 2.425 -16.734 1.00 83.25 92 PHE A CA 1
ATOM 743 C C . PHE A 1 92 ? 2.960 3.49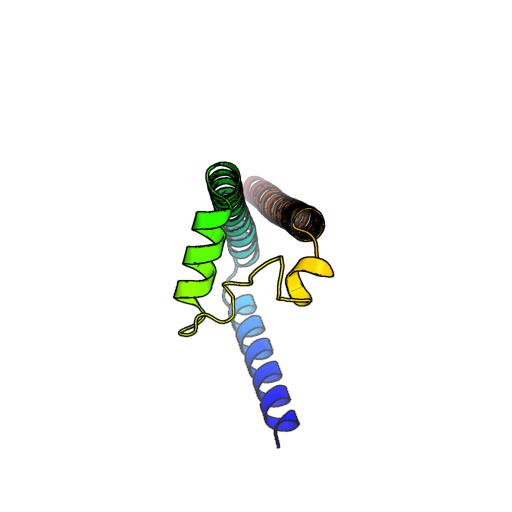9 -15.659 1.00 83.25 92 PHE A C 1
ATOM 745 O O . PHE A 1 92 ? 2.384 3.328 -14.584 1.00 83.25 92 PHE A O 1
ATOM 752 N N . TYR A 1 93 ? 3.585 4.636 -15.972 1.00 86.75 93 TYR A N 1
ATOM 753 C CA . TYR A 1 93 ? 3.658 5.768 -15.053 1.00 86.75 93 TYR A CA 1
ATOM 754 C C . TYR A 1 93 ? 2.264 6.261 -14.645 1.00 86.75 93 TYR A C 1
ATOM 756 O O . TYR A 1 93 ? 1.961 6.377 -13.458 1.00 86.75 93 TYR A O 1
ATOM 764 N N . ASN A 1 94 ? 1.378 6.488 -15.620 1.00 91.62 94 ASN A N 1
ATOM 765 C CA . ASN A 1 94 ? 0.015 6.948 -15.355 1.00 91.62 94 ASN A CA 1
ATOM 766 C C . ASN A 1 94 ? -0.784 5.940 -14.520 1.00 91.62 94 ASN A C 1
ATOM 768 O O . ASN A 1 94 ? -1.549 6.328 -13.635 1.00 91.62 94 ASN A O 1
ATOM 772 N N . THR A 1 95 ? -0.606 4.646 -14.779 1.00 91.50 95 THR A N 1
ATOM 773 C CA . THR A 1 95 ? -1.267 3.578 -14.024 1.00 91.50 95 THR A CA 1
ATOM 774 C C . THR A 1 95 ? -0.745 3.516 -12.590 1.00 91.50 95 THR A C 1
ATOM 776 O O . THR A 1 95 ? -1.543 3.532 -11.651 1.00 91.50 95 THR A O 1
ATOM 779 N N . ALA A 1 96 ? 0.576 3.537 -12.402 1.00 90.50 96 ALA A N 1
ATOM 780 C CA . ALA A 1 96 ? 1.207 3.563 -11.086 1.00 90.50 96 ALA A CA 1
ATOM 781 C C . ALA A 1 96 ? 0.788 4.803 -10.281 1.00 90.50 96 ALA A C 1
ATOM 783 O O . ALA A 1 96 ? 0.416 4.682 -9.114 1.00 90.50 96 ALA A O 1
ATOM 784 N N . ALA A 1 97 ? 0.751 5.980 -10.916 1.00 92.44 97 ALA A N 1
ATOM 785 C CA . ALA A 1 97 ? 0.309 7.224 -10.291 1.00 92.44 97 ALA A CA 1
ATOM 786 C C . ALA A 1 97 ? -1.153 7.148 -9.822 1.00 92.44 97 ALA A C 1
ATOM 788 O O . ALA A 1 97 ? -1.466 7.558 -8.704 1.00 92.44 97 ALA A O 1
ATOM 789 N N . ARG A 1 98 ? -2.052 6.576 -10.635 1.00 95.88 98 ARG A N 1
ATOM 790 C CA . ARG A 1 98 ? -3.460 6.371 -10.251 1.00 95.88 98 ARG A CA 1
ATOM 791 C C . ARG A 1 98 ? -3.600 5.401 -9.081 1.00 95.88 98 ARG A C 1
ATOM 793 O O . ARG A 1 98 ? -4.353 5.686 -8.154 1.00 95.88 98 ARG A O 1
ATOM 800 N N . ILE A 1 99 ? -2.865 4.287 -9.093 1.00 95.62 99 ILE A N 1
ATOM 801 C CA . ILE A 1 99 ? -2.867 3.317 -7.987 1.00 95.62 99 ILE A CA 1
ATOM 802 C C . ILE A 1 99 ? -2.374 3.983 -6.700 1.00 95.62 99 ILE A C 1
ATOM 804 O O . ILE A 1 99 ? -3.052 3.903 -5.676 1.00 95.62 99 ILE A O 1
ATOM 808 N N . ALA A 1 100 ? -1.244 4.693 -6.759 1.00 95.50 100 ALA A N 1
ATOM 809 C CA . ALA A 1 100 ? -0.698 5.418 -5.616 1.00 95.50 100 ALA A CA 1
ATOM 810 C C . ALA A 1 100 ? -1.687 6.467 -5.081 1.00 95.50 100 ALA A C 1
ATOM 812 O O . ALA A 1 100 ? -1.855 6.590 -3.870 1.00 95.50 100 ALA A O 1
ATOM 813 N N . PHE A 1 101 ? -2.389 7.176 -5.969 1.00 96.94 101 PHE A N 1
ATOM 814 C CA . PHE A 1 101 ? -3.405 8.157 -5.597 1.00 96.94 101 PHE A CA 1
ATOM 815 C C . PHE A 1 101 ? -4.604 7.527 -4.874 1.00 96.94 101 PHE A C 1
ATOM 817 O O . PHE A 1 101 ? -4.971 7.979 -3.788 1.00 96.94 101 PHE A O 1
ATOM 824 N N . TYR A 1 102 ? -5.196 6.462 -5.425 1.00 97.88 102 TYR A N 1
ATOM 825 C CA . TYR A 1 102 ? -6.309 5.769 -4.765 1.00 97.88 102 TYR A CA 1
ATOM 826 C C . TYR A 1 102 ? -5.890 5.157 -3.430 1.00 97.88 102 TYR A C 1
ATOM 828 O O . TYR A 1 102 ? -6.640 5.227 -2.455 1.00 97.88 102 TYR A O 1
ATOM 836 N N . PHE A 1 103 ? -4.678 4.605 -3.367 1.00 97.19 103 PHE A N 1
ATOM 837 C CA . PHE A 1 103 ? -4.127 4.062 -2.134 1.00 97.19 103 PHE A CA 1
ATOM 838 C C . PHE A 1 103 ? -3.920 5.154 -1.076 1.00 97.19 103 PHE A C 1
ATOM 840 O O . PHE A 1 103 ? -4.330 4.972 0.068 1.00 97.19 103 PHE A O 1
ATOM 847 N N . ALA A 1 104 ? -3.391 6.321 -1.458 1.00 97.31 104 ALA A N 1
ATOM 848 C CA . ALA A 1 104 ? -3.253 7.464 -0.559 1.00 97.31 104 ALA A CA 1
ATOM 849 C C . ALA A 1 104 ? -4.612 7.925 -0.006 1.00 97.31 104 ALA A C 1
ATOM 851 O O . ALA A 1 104 ? -4.748 8.074 1.206 1.00 97.31 104 ALA A O 1
ATOM 852 N N . ILE A 1 105 ? -5.638 8.069 -0.858 1.00 97.94 105 ILE A N 1
ATOM 853 C CA . ILE A 1 105 ? -7.001 8.419 -0.413 1.00 97.94 105 ILE A CA 1
ATOM 854 C C . ILE A 1 105 ? -7.518 7.396 0.599 1.00 97.94 105 ILE A C 1
ATOM 856 O O . ILE A 1 105 ? -8.022 7.773 1.658 1.00 97.94 105 ILE A O 1
ATOM 860 N N . PHE A 1 106 ? -7.387 6.107 0.288 1.00 96.94 106 PHE A N 1
ATOM 861 C CA . PHE A 1 106 ? -7.837 5.036 1.169 1.00 96.94 106 PHE A CA 1
ATOM 862 C C . PHE A 1 106 ? -7.150 5.104 2.540 1.00 96.94 106 PHE A C 1
ATOM 864 O O . PHE A 1 106 ? -7.824 5.063 3.571 1.00 96.94 106 PHE A O 1
ATOM 871 N N . LEU A 1 107 ? -5.828 5.300 2.568 1.00 96.81 107 LEU A N 1
ATOM 872 C CA . LEU A 1 107 ? -5.075 5.468 3.811 1.00 96.81 107 LEU A CA 1
ATOM 873 C C . LEU A 1 107 ? -5.512 6.712 4.589 1.00 96.81 107 LEU A C 1
ATOM 875 O O . LEU A 1 107 ? -5.661 6.633 5.810 1.00 96.81 107 LEU A O 1
ATOM 879 N N . THR A 1 108 ? -5.764 7.837 3.914 1.00 96.06 108 THR A N 1
ATOM 880 C CA . THR A 1 108 ? -6.266 9.060 4.556 1.00 96.06 108 THR A CA 1
ATOM 881 C C . THR A 1 108 ? -7.627 8.823 5.204 1.00 96.06 108 THR A C 1
ATOM 883 O O . THR A 1 108 ? -7.823 9.202 6.357 1.00 96.06 108 THR A O 1
ATOM 886 N N . VAL A 1 109 ? -8.551 8.149 4.514 1.00 96.56 109 VAL A N 1
ATOM 887 C CA . VAL A 1 109 ? -9.870 7.810 5.071 1.00 96.56 109 VAL A CA 1
ATOM 888 C C . VAL A 1 109 ? -9.726 6.909 6.299 1.00 96.56 109 VAL A C 1
ATOM 890 O O . VAL A 1 109 ? -10.318 7.206 7.335 1.00 96.56 109 VAL A O 1
ATOM 893 N N . LEU A 1 110 ? -8.899 5.860 6.235 1.00 95.00 110 LEU A N 1
ATOM 894 C CA . LEU A 1 110 ? -8.646 4.986 7.388 1.00 95.00 110 LEU A CA 1
ATOM 895 C C . LEU A 1 110 ? -8.034 5.739 8.576 1.00 95.00 110 LEU A C 1
ATOM 897 O O . LEU A 1 110 ? -8.459 5.541 9.715 1.00 95.00 110 LEU A O 1
ATOM 901 N N . GLY A 1 111 ? -7.073 6.628 8.319 1.00 95.31 111 GLY A N 1
ATOM 902 C CA . GLY A 1 111 ? -6.444 7.453 9.350 1.00 95.31 111 GLY A CA 1
ATOM 903 C C . GLY A 1 111 ? -7.436 8.409 10.015 1.00 95.31 111 GLY A C 1
ATOM 904 O O . GLY A 1 111 ? -7.457 8.511 11.241 1.00 95.31 111 GLY A O 1
ATOM 905 N N . LEU A 1 112 ? -8.310 9.055 9.233 1.00 95.62 112 LEU A N 1
ATOM 906 C CA . LEU A 1 112 ? -9.372 9.926 9.751 1.00 95.62 112 LEU A CA 1
ATOM 907 C C . LEU A 1 112 ? -10.404 9.147 10.574 1.00 95.62 112 LEU A C 1
ATOM 909 O O . LEU A 1 112 ? -10.813 9.615 11.638 1.00 95.62 112 LEU A O 1
ATOM 913 N N . LEU A 1 113 ? -10.788 7.946 10.131 1.00 94.62 113 LEU A N 1
ATOM 914 C CA . LEU A 1 113 ? -11.674 7.063 10.892 1.00 94.62 113 LEU A CA 1
ATOM 915 C C . LEU A 1 113 ? -11.040 6.670 12.232 1.00 94.62 113 LEU A C 1
ATOM 917 O O . LEU A 1 113 ? -11.676 6.845 13.272 1.00 94.62 113 LEU A O 1
ATOM 921 N N . GLY A 1 114 ? -9.774 6.243 12.231 1.00 92.88 114 GLY A N 1
ATOM 922 C CA . GLY A 1 114 ? -9.029 5.937 13.456 1.00 92.88 114 GLY A CA 1
ATOM 923 C C . GLY A 1 114 ? -8.917 7.142 14.397 1.00 92.88 114 GLY A C 1
ATOM 924 O O . GLY A 1 114 ? -9.211 7.032 15.588 1.00 92.88 114 GLY A O 1
ATOM 925 N N . LEU A 1 115 ? -8.582 8.323 13.866 1.00 93.69 115 LEU A N 1
ATOM 926 C CA . LEU A 1 115 ? -8.485 9.560 14.647 1.00 93.69 115 LEU A CA 1
ATOM 927 C C . LEU A 1 115 ? -9.831 9.958 15.262 1.00 93.69 115 LEU A C 1
ATOM 929 O O . LEU A 1 115 ? -9.895 10.296 16.444 1.00 93.69 115 LEU A O 1
ATOM 933 N N . SER A 1 116 ? -10.907 9.909 14.473 1.00 91.75 116 SER A N 1
ATOM 934 C CA . SER A 1 116 ? -12.256 10.237 14.939 1.00 91.75 116 SER A CA 1
ATOM 935 C C . SER A 1 116 ? -12.721 9.276 16.037 1.00 91.75 116 SER A C 1
ATOM 937 O O . SER A 1 116 ? -13.242 9.730 17.056 1.00 91.75 116 SER A O 1
ATOM 939 N N . GLY A 1 117 ? -12.441 7.975 15.887 1.00 89.69 117 GLY A N 1
ATOM 940 C CA . GLY A 1 117 ? -12.724 6.951 16.891 1.00 89.69 117 GLY A CA 1
ATOM 941 C C . GLY A 1 117 ? -11.964 7.192 18.195 1.00 89.69 117 GLY A C 1
ATOM 942 O O . GLY A 1 117 ? -12.566 7.188 19.268 1.00 89.69 117 GLY A O 1
ATOM 943 N N . LEU A 1 118 ? -10.666 7.501 18.119 1.00 90.06 118 LEU A N 1
ATOM 944 C CA . LEU A 1 118 ? -9.867 7.852 19.299 1.00 90.06 118 LEU A CA 1
ATOM 945 C C . LEU A 1 118 ? -10.362 9.136 19.974 1.00 90.06 118 LEU A C 1
ATOM 947 O O . LEU A 1 118 ? -10.501 9.167 21.196 1.00 90.06 118 LEU A O 1
ATOM 951 N N . CYS A 1 119 ? -10.651 10.184 19.198 1.00 88.69 119 CYS A N 1
ATOM 952 C CA . CYS A 1 119 ? -11.134 11.460 19.725 1.00 88.69 119 CYS A CA 1
ATOM 953 C C . CYS A 1 119 ? -12.491 11.301 20.428 1.00 88.69 119 CYS A C 1
ATOM 955 O O . CYS A 1 119 ? -12.683 11.825 21.526 1.00 88.69 119 CYS A O 1
ATOM 957 N N . PHE A 1 120 ? -13.407 10.532 19.834 1.00 88.88 120 PHE A N 1
ATOM 958 C CA . PHE A 1 120 ? -14.706 10.215 20.422 1.00 88.88 120 PHE A CA 1
ATOM 959 C C . PHE A 1 120 ? -14.559 9.455 21.746 1.00 88.88 120 PHE A C 1
ATOM 961 O O . PHE A 1 120 ? -15.123 9.870 22.758 1.00 88.88 120 PHE A O 1
ATOM 968 N N . LEU A 1 121 ? -13.745 8.396 21.772 1.00 87.44 121 LEU A N 1
ATOM 969 C CA . LEU A 1 121 ? -13.529 7.597 22.981 1.00 87.44 121 LEU A CA 1
ATOM 970 C C . LEU A 1 121 ? -12.849 8.405 24.097 1.00 87.44 121 LEU A C 1
ATOM 972 O O . LEU A 1 121 ? -13.230 8.289 25.262 1.00 87.44 121 LEU A O 1
ATOM 976 N N . ASN A 1 122 ? -11.900 9.279 23.748 1.00 86.00 122 ASN A N 1
ATOM 977 C CA . ASN A 1 122 ? -11.245 10.165 24.712 1.00 86.00 122 ASN A CA 1
ATOM 978 C C . ASN A 1 122 ? -12.232 11.176 25.325 1.00 86.00 122 ASN A C 1
ATOM 980 O O . ASN A 1 122 ? -12.166 11.460 26.518 1.00 86.00 122 ASN A O 1
ATOM 984 N N . ARG A 1 123 ? -13.200 11.675 24.539 1.00 83.25 123 ARG A N 1
ATOM 985 C CA . ARG A 1 123 ? -14.287 12.524 25.059 1.00 83.25 123 ARG A CA 1
ATOM 986 C C . ARG A 1 123 ? -15.198 11.770 26.024 1.00 83.25 123 ARG A C 1
ATOM 988 O O . ARG A 1 123 ? -15.562 12.339 27.044 1.00 83.25 123 ARG A O 1
ATOM 995 N N . THR A 1 124 ? -15.536 10.512 25.733 1.00 79.94 124 THR A N 1
ATOM 996 C CA . THR A 1 124 ? -16.406 9.715 26.615 1.00 79.94 124 THR A CA 1
ATOM 997 C C . THR A 1 124 ? -15.757 9.371 27.957 1.00 79.94 124 THR A C 1
ATOM 999 O O . THR A 1 124 ? -16.463 9.334 28.955 1.00 79.94 124 THR A O 1
ATOM 1002 N N . GLN A 1 125 ? -14.431 9.175 28.012 1.00 75.44 125 GLN A N 1
ATOM 1003 C CA . GLN A 1 125 ? -13.729 8.911 29.279 1.00 75.44 125 GLN A CA 1
ATOM 1004 C C . GLN A 1 125 ? -13.527 10.165 30.138 1.00 75.44 125 GLN A C 1
ATOM 1006 O O . GLN A 1 125 ? -13.524 10.062 31.354 1.00 75.44 125 GLN A O 1
ATOM 1011 N N . ASN A 1 126 ? -13.403 11.351 29.535 1.00 69.62 126 ASN A N 1
ATOM 1012 C CA . ASN A 1 126 ? -13.285 12.608 30.287 1.00 69.62 126 ASN A CA 1
ATOM 1013 C C . ASN A 1 126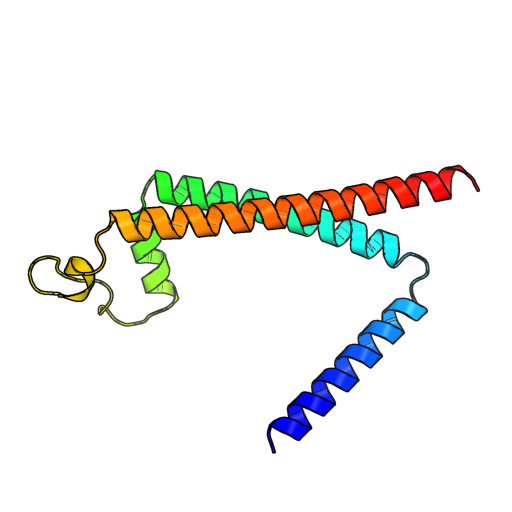 ? -14.610 13.082 30.923 1.00 69.62 126 ASN A C 1
ATOM 1015 O O . ASN A 1 126 ? -14.607 14.087 31.630 1.00 69.62 126 ASN A O 1
ATOM 1019 N N . GLN A 1 127 ? -15.739 12.428 30.629 1.00 61.66 127 GLN A N 1
ATOM 1020 C CA . GLN A 1 127 ? -17.068 12.780 31.152 1.00 61.66 127 GLN A CA 1
ATOM 1021 C C . GLN A 1 127 ? -17.567 11.848 32.271 1.00 61.66 127 GLN A C 1
ATOM 1023 O O . GLN A 1 127 ? -18.630 12.111 32.830 1.00 61.66 127 GLN A O 1
ATOM 1028 N N . THR A 1 128 ? -16.825 10.784 32.587 1.00 53.75 128 THR A N 1
ATOM 1029 C CA . THR A 1 128 ? -17.077 9.849 33.699 1.00 53.75 128 THR A CA 1
ATOM 1030 C C . THR A 1 128 ? -16.114 10.114 34.839 1.00 53.75 128 THR A C 1
ATOM 1032 O O . THR A 1 128 ? -16.571 10.120 36.000 1.00 53.75 128 THR A O 1
#

Secondary structure (DSSP, 8-state):
-HHHHHHHHHHHHHHHHHHHHHH-TTHHHHHHHHHHHHHHHHHHHHHHHHHHHHH-HHHHHHHHHHHH-SSSTT---TTT-HHHHHS-HHHHHHHHHHHHHHHHHHHHHHHHHHHHHHHHHHHHHTT-

Radius of gyration: 22.15 Å; chains: 1; bounding box: 34×43×65 Å